Protein AF-A0AAP3EMI1-F1 (afdb_monomer)

Sequence (70 aa):
KNVTILYSIGFTVDEIAHFRNSTPNTVAAQLLNARVKLGCASVSSLKPMILLRLLLNIKEIRFGFETDCK

Structure (mmCIF, N/CA/C/O backbone):
data_AF-A0AAP3EMI1-F1
#
_entry.id   AF-A0AAP3EMI1-F1
#
loop_
_atom_site.group_PDB
_atom_site.id
_atom_site.type_symbol
_atom_site.label_atom_id
_atom_site.label_alt_id
_atom_site.label_comp_id
_atom_site.label_asym_id
_atom_site.label_entity_id
_atom_site.label_seq_id
_atom_site.pdbx_PDB_ins_code
_atom_site.Cartn_x
_atom_site.Cartn_y
_atom_site.Cartn_z
_atom_site.occupancy
_atom_site.B_iso_or_equiv
_atom_site.auth_seq_id
_atom_site.auth_comp_id
_atom_site.auth_asym_id
_atom_site.auth_atom_id
_atom_site.pdbx_PDB_model_num
ATOM 1 N N . LYS A 1 1 ? 2.871 8.793 -0.121 1.00 56.59 1 LYS A N 1
ATOM 2 C CA . LYS A 1 1 ? 1.401 8.922 0.043 1.00 56.59 1 LYS A CA 1
ATOM 3 C C . LYS A 1 1 ? 0.627 8.315 -1.134 1.00 56.59 1 LYS A C 1
ATOM 5 O O . LYS A 1 1 ? -0.257 7.519 -0.870 1.00 56.59 1 LYS A O 1
ATOM 10 N N . ASN A 1 2 ? 1.005 8.560 -2.396 1.00 79.25 2 ASN A N 1
ATOM 11 C CA . ASN A 1 2 ? 0.219 8.057 -3.541 1.00 79.25 2 ASN A CA 1
ATOM 12 C C . ASN A 1 2 ? 0.309 6.531 -3.782 1.00 79.25 2 ASN A C 1
ATOM 14 O O . ASN A 1 2 ? -0.677 5.948 -4.202 1.00 79.25 2 ASN A O 1
ATOM 18 N N . VAL A 1 3 ? 1.426 5.855 -3.456 1.00 90.50 3 VAL A N 1
ATOM 19 C CA . VAL A 1 3 ? 1.553 4.384 -3.639 1.00 90.50 3 VAL A CA 1
ATOM 20 C C . VAL A 1 3 ? 0.533 3.610 -2.801 1.00 90.50 3 VAL A C 1
ATOM 22 O O . VAL A 1 3 ? -0.180 2.761 -3.316 1.00 90.50 3 VAL A O 1
ATOM 25 N N . THR A 1 4 ? 0.437 3.922 -1.508 1.00 89.06 4 THR A N 1
ATOM 26 C CA . THR A 1 4 ? -0.462 3.232 -0.573 1.00 89.06 4 THR A CA 1
ATOM 27 C C . THR A 1 4 ? -1.935 3.453 -0.904 1.00 89.06 4 THR A C 1
ATOM 29 O O . THR A 1 4 ? -2.724 2.529 -0.753 1.00 89.06 4 THR A O 1
ATOM 32 N N . ILE A 1 5 ? -2.302 4.646 -1.387 1.00 88.81 5 ILE A N 1
ATOM 33 C CA . ILE A 1 5 ? -3.683 4.950 -1.790 1.00 88.81 5 ILE A CA 1
ATOM 34 C C . ILE A 1 5 ? -4.056 4.135 -3.031 1.00 88.81 5 ILE A C 1
ATOM 36 O O . ILE A 1 5 ? -5.043 3.407 -2.984 1.00 88.81 5 ILE A O 1
ATOM 40 N N . LEU A 1 6 ? -3.235 4.176 -4.089 1.00 90.94 6 LEU A N 1
ATOM 41 C CA . LEU A 1 6 ? -3.469 3.395 -5.311 1.00 90.94 6 LEU A CA 1
ATOM 42 C C . LEU A 1 6 ? -3.562 1.891 -5.011 1.00 90.94 6 LEU A C 1
ATOM 44 O O . LEU A 1 6 ? -4.473 1.212 -5.474 1.00 90.94 6 LEU A O 1
ATOM 48 N N . TYR A 1 7 ? -2.679 1.387 -4.149 1.00 91.44 7 TYR A N 1
ATOM 49 C CA . TYR A 1 7 ? -2.718 -0.008 -3.719 1.00 91.44 7 TYR A CA 1
ATOM 50 C C . TYR A 1 7 ? -4.011 -0.366 -2.966 1.00 91.44 7 TYR A C 1
ATOM 52 O O . TYR A 1 7 ? -4.556 -1.456 -3.148 1.00 91.44 7 TYR A O 1
ATOM 60 N N . SER A 1 8 ? -4.527 0.547 -2.133 1.00 88.69 8 SER A N 1
ATOM 61 C CA . SER A 1 8 ? -5.755 0.320 -1.357 1.00 88.69 8 SER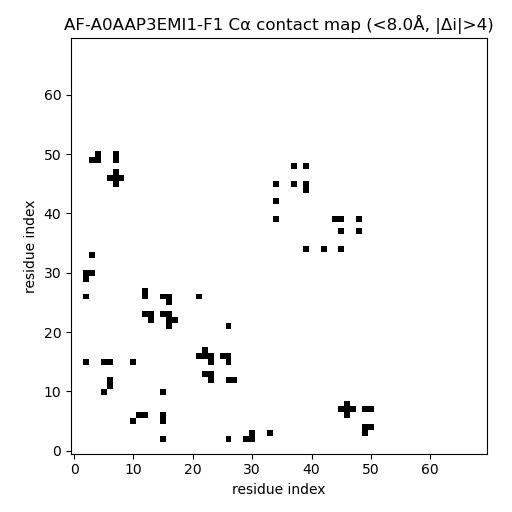 A CA 1
ATOM 62 C C . SER A 1 8 ? -7.024 0.266 -2.209 1.00 88.69 8 SER A C 1
ATOM 64 O O . SER A 1 8 ? -7.938 -0.473 -1.859 1.00 88.69 8 SER A O 1
ATOM 66 N N . ILE A 1 9 ? -7.058 0.979 -3.340 1.00 88.19 9 ILE A N 1
ATOM 67 C CA . ILE A 1 9 ? -8.211 1.017 -4.257 1.00 88.19 9 ILE A CA 1
ATOM 68 C C . ILE A 1 9 ? -8.164 -0.063 -5.347 1.00 88.19 9 ILE A C 1
ATOM 70 O O . ILE A 1 9 ? -9.061 -0.126 -6.176 1.00 88.19 9 ILE A O 1
ATOM 74 N N . GLY A 1 10 ? -7.145 -0.929 -5.339 1.00 90.44 10 GLY A N 1
ATOM 75 C CA . GLY A 1 10 ? -7.133 -2.147 -6.153 1.00 90.44 10 GLY A CA 1
ATOM 76 C C . GLY A 1 10 ? -5.937 -2.310 -7.083 1.00 90.44 10 GLY A C 1
ATOM 77 O O . GLY A 1 10 ? -5.661 -3.447 -7.453 1.00 90.44 10 GLY A O 1
ATOM 78 N N . PHE A 1 1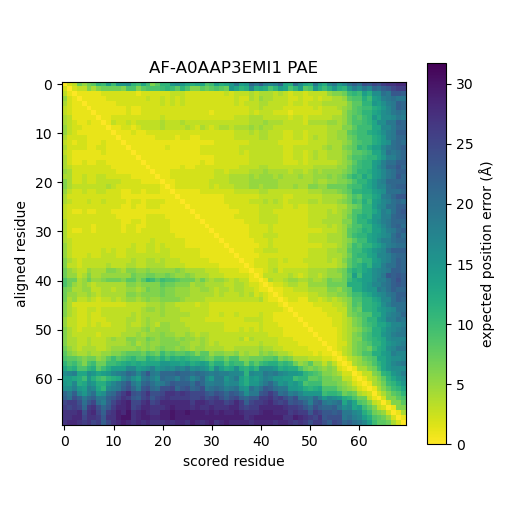1 ? -5.188 -1.244 -7.379 1.00 93.69 11 PHE A N 1
ATOM 79 C CA . PHE A 1 11 ? -4.068 -1.317 -8.319 1.00 93.69 11 PHE A CA 1
ATOM 80 C C . PHE A 1 11 ? -2.957 -2.261 -7.843 1.00 93.69 11 PHE A C 1
ATOM 82 O O . PHE A 1 11 ? -2.619 -2.338 -6.652 1.00 93.69 11 PHE A O 1
ATOM 89 N N . THR A 1 12 ? -2.383 -2.981 -8.800 1.00 94.62 12 THR A N 1
ATOM 90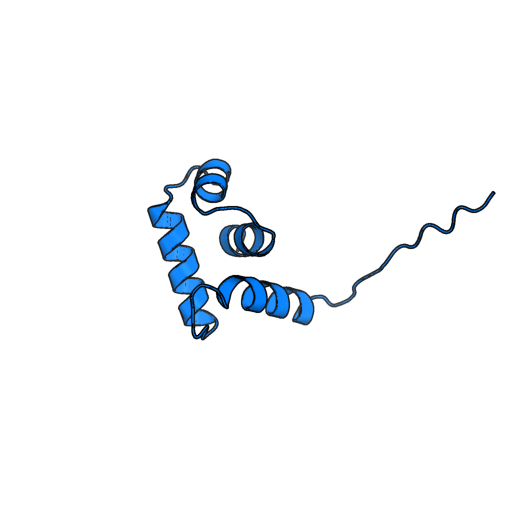 C CA . THR A 1 12 ? -1.253 -3.892 -8.613 1.00 94.62 12 THR A CA 1
ATOM 91 C C . THR A 1 12 ? 0.062 -3.129 -8.448 1.00 94.62 12 THR A C 1
ATOM 93 O O . THR A 1 12 ? 0.171 -1.936 -8.732 1.00 94.62 12 THR A O 1
ATOM 96 N N . VAL A 1 13 ? 1.091 -3.825 -7.959 1.00 95.44 13 VAL A N 1
ATOM 97 C CA . VAL A 1 13 ? 2.434 -3.252 -7.780 1.00 95.44 13 VAL A CA 1
ATOM 98 C C . VAL A 1 13 ? 3.004 -2.763 -9.113 1.00 95.44 13 VAL A C 1
ATOM 100 O O . VAL A 1 13 ? 3.575 -1.673 -9.154 1.00 95.44 13 VAL A O 1
ATOM 103 N N . ASP A 1 14 ? 2.806 -3.526 -10.188 1.00 96.88 14 ASP A N 1
ATOM 104 C CA . ASP A 1 14 ? 3.304 -3.206 -11.527 1.00 96.88 14 ASP A CA 1
ATOM 105 C C . ASP A 1 14 ? 2.576 -2.010 -12.149 1.00 96.88 14 ASP A C 1
ATOM 107 O O . ASP A 1 14 ? 3.224 -1.098 -12.661 1.00 96.88 14 ASP A O 1
ATOM 111 N N . GLU A 1 15 ? 1.248 -1.937 -12.021 1.00 96.75 15 GLU A N 1
ATOM 112 C CA . GLU A 1 15 ? 0.475 -0.770 -12.472 1.00 96.75 15 GLU A CA 1
ATOM 113 C C . GLU A 1 15 ? 0.901 0.498 -11.727 1.00 96.75 15 GLU A C 1
ATOM 115 O O . GLU A 1 15 ? 1.121 1.547 -12.329 1.00 96.75 15 GLU A O 1
ATOM 120 N N . ILE A 1 16 ? 1.089 0.409 -10.407 1.00 96.12 16 ILE A N 1
ATOM 121 C CA . ILE A 1 16 ? 1.555 1.547 -9.609 1.00 96.12 16 ILE A CA 1
ATOM 122 C C . ILE A 1 16 ? 2.974 1.949 -10.012 1.00 96.12 16 ILE A C 1
ATOM 124 O O . ILE A 1 16 ? 3.269 3.143 -10.068 1.00 96.12 16 ILE A O 1
ATOM 128 N N . ALA A 1 17 ? 3.855 0.982 -10.269 1.00 96.31 17 ALA A N 1
ATOM 129 C CA . ALA A 1 17 ? 5.210 1.246 -10.739 1.00 96.31 17 ALA A CA 1
ATOM 130 C C . ALA A 1 17 ? 5.182 1.989 -12.082 1.00 96.31 17 ALA A C 1
ATOM 132 O O . ALA A 1 17 ? 5.852 3.017 -12.213 1.00 96.31 17 ALA A O 1
ATOM 133 N N . HIS A 1 18 ? 4.326 1.549 -13.007 1.00 95.88 18 HIS A N 1
ATOM 134 C CA . HIS A 1 18 ? 4.085 2.212 -14.284 1.00 95.88 18 HIS A CA 1
ATOM 135 C C . HIS A 1 18 ? 3.573 3.651 -14.102 1.00 95.88 18 HI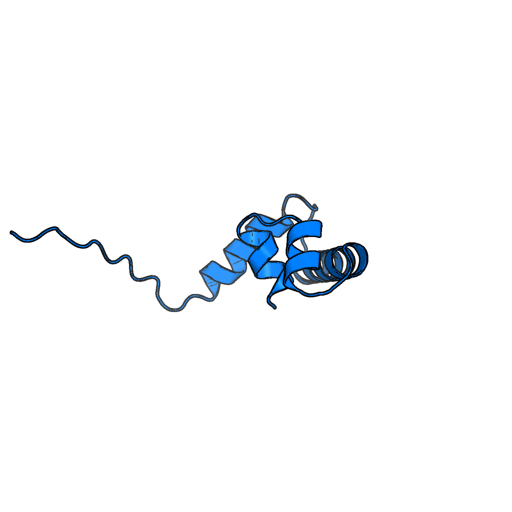S A C 1
ATOM 137 O O . HIS A 1 18 ? 4.225 4.591 -14.551 1.00 95.88 18 HIS A O 1
ATOM 143 N N . PHE A 1 19 ? 2.486 3.867 -13.350 1.00 93.50 19 PHE A N 1
ATOM 144 C CA . PHE A 1 19 ? 1.929 5.212 -13.114 1.00 93.50 19 PHE A CA 1
ATOM 145 C C . PHE A 1 19 ? 2.889 6.169 -12.402 1.00 93.50 19 PHE A C 1
ATOM 147 O O . PHE A 1 19 ? 2.695 7.386 -12.415 1.00 93.50 19 PHE A O 1
ATOM 154 N N . ARG A 1 20 ? 3.891 5.631 -11.705 1.00 91.44 20 ARG A N 1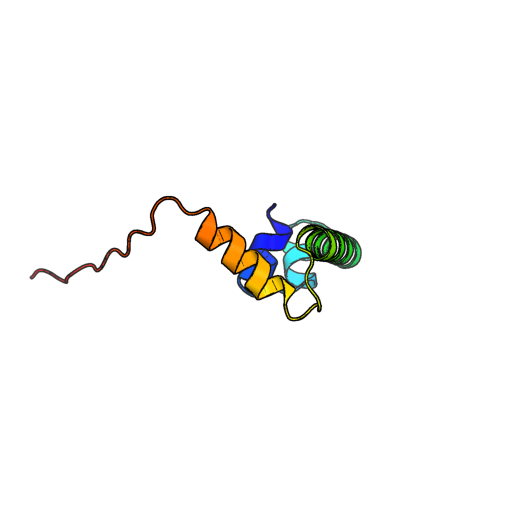
ATOM 155 C CA . ARG A 1 20 ? 4.832 6.407 -10.892 1.00 91.44 20 ARG A CA 1
ATOM 156 C C . ARG A 1 20 ? 6.216 6.518 -11.512 1.00 91.44 20 ARG A C 1
ATOM 158 O O . ARG A 1 20 ? 7.082 7.071 -10.834 1.00 91.44 20 ARG A O 1
ATOM 165 N N . ASN A 1 21 ? 6.420 6.026 -12.738 1.00 94.00 21 ASN A N 1
ATOM 166 C CA . ASN A 1 21 ? 7.736 5.940 -13.378 1.00 94.00 21 ASN A CA 1
ATOM 167 C C . ASN A 1 21 ? 8.787 5.363 -12.412 1.00 94.00 21 ASN A C 1
ATOM 169 O O . ASN A 1 21 ? 9.845 5.947 -12.179 1.00 94.00 21 ASN A O 1
ATOM 173 N N . SER A 1 22 ? 8.443 4.250 -11.763 1.00 94.56 22 SER A N 1
ATOM 174 C CA . SER A 1 22 ? 9.266 3.590 -10.749 1.00 94.56 22 SER A CA 1
ATOM 175 C C . SER A 1 22 ? 9.379 2.095 -11.036 1.00 94.56 22 SER A C 1
ATOM 177 O O . SER A 1 22 ? 8.805 1.594 -11.998 1.00 94.56 22 SER A O 1
ATOM 179 N N . THR A 1 23 ? 10.122 1.368 -10.202 1.00 96.56 23 THR A N 1
ATOM 180 C CA . THR A 1 23 ? 10.252 -0.088 -10.336 1.00 96.56 23 THR A CA 1
ATOM 181 C C . THR A 1 23 ? 9.293 -0.813 -9.389 1.00 96.56 23 THR A C 1
ATOM 183 O O . THR A 1 23 ? 9.034 -0.312 -8.284 1.00 96.56 23 THR A O 1
ATOM 186 N N . PRO A 1 24 ? 8.812 -2.017 -9.751 1.00 96.81 24 PRO A N 1
ATOM 187 C CA . PRO A 1 24 ? 8.001 -2.847 -8.860 1.00 96.81 24 PRO A CA 1
ATOM 188 C C . PRO A 1 24 ? 8.670 -3.087 -7.500 1.00 96.81 24 PRO A C 1
ATOM 190 O O . PRO A 1 24 ? 8.017 -2.991 -6.462 1.00 96.81 24 PRO A O 1
ATOM 193 N N . ASN A 1 25 ? 9.994 -3.277 -7.476 1.00 97.50 25 ASN A N 1
ATOM 194 C CA . ASN A 1 25 ? 10.763 -3.446 -6.238 1.00 97.50 25 ASN A CA 1
ATOM 195 C C . ASN A 1 25 ? 10.691 -2.214 -5.330 1.00 97.50 25 ASN A C 1
ATOM 197 O O . ASN A 1 25 ? 10.501 -2.342 -4.118 1.00 97.50 25 ASN A O 1
ATOM 201 N N . THR A 1 26 ? 10.801 -1.011 -5.896 1.00 95.75 26 THR A N 1
ATOM 202 C CA . THR A 1 26 ? 10.659 0.233 -5.130 1.00 95.75 26 THR A CA 1
ATOM 203 C C . THR A 1 26 ? 9.253 0.362 -4.543 1.00 95.75 26 THR A C 1
ATOM 205 O O . THR A 1 26 ? 9.101 0.735 -3.376 1.00 95.75 26 THR A O 1
ATOM 208 N N . VAL A 1 27 ? 8.220 0.028 -5.319 1.00 95.12 27 VAL A N 1
ATOM 209 C CA . VAL A 1 27 ? 6.823 0.051 -4.859 1.00 95.12 27 VAL A CA 1
ATOM 210 C C . VAL A 1 27 ? 6.598 -0.979 -3.747 1.00 95.12 27 VAL A C 1
ATOM 212 O O . VAL A 1 27 ? 6.050 -0.633 -2.698 1.00 95.12 27 VAL A O 1
ATOM 215 N N . ALA A 1 28 ? 7.088 -2.208 -3.916 1.00 94.88 28 ALA A N 1
ATOM 216 C CA . ALA A 1 28 ? 7.002 -3.266 -2.914 1.00 94.88 28 ALA A CA 1
ATOM 217 C C . ALA A 1 28 ? 7.696 -2.875 -1.598 1.00 94.88 28 ALA A C 1
ATOM 219 O O . ALA A 1 28 ? 7.119 -3.048 -0.523 1.00 94.88 28 ALA A O 1
ATOM 220 N N . ALA A 1 29 ? 8.885 -2.266 -1.663 1.00 95.25 29 ALA A N 1
ATOM 221 C CA . ALA A 1 29 ? 9.594 -1.770 -0.483 1.00 95.25 29 ALA A CA 1
ATOM 222 C C . ALA A 1 29 ? 8.810 -0.664 0.248 1.00 95.25 29 ALA A C 1
ATOM 224 O O . ALA A 1 29 ? 8.734 -0.651 1.481 1.00 95.25 29 ALA A O 1
ATOM 225 N N . GLN A 1 30 ? 8.171 0.248 -0.494 1.00 93.69 30 GLN A N 1
ATOM 226 C CA . GLN A 1 30 ? 7.309 1.276 0.098 1.00 93.69 30 GLN A CA 1
ATOM 227 C C . GLN A 1 30 ? 6.073 0.672 0.778 1.00 93.69 30 GLN A C 1
ATOM 229 O O . GLN A 1 30 ? 5.707 1.112 1.871 1.00 93.69 30 GLN A O 1
ATOM 234 N N . LEU A 1 31 ? 5.450 -0.340 0.167 1.00 92.81 31 LEU A N 1
ATOM 235 C CA . LEU A 1 31 ? 4.314 -1.057 0.752 1.00 92.81 31 LEU A CA 1
ATOM 236 C C . LEU A 1 31 ? 4.719 -1.855 1.995 1.00 92.81 31 LEU A C 1
ATOM 238 O O . LEU A 1 31 ? 3.987 -1.848 2.983 1.00 92.81 31 LEU A O 1
ATOM 242 N N . LEU A 1 32 ? 5.904 -2.469 1.999 1.00 93.19 32 LEU A N 1
ATOM 243 C CA . LEU A 1 32 ? 6.450 -3.145 3.175 1.00 93.19 32 LEU A CA 1
ATOM 244 C C . LEU A 1 32 ? 6.666 -2.165 4.335 1.00 93.19 32 LEU A C 1
ATOM 246 O O . LEU A 1 32 ? 6.232 -2.429 5.454 1.00 93.19 32 LEU A O 1
ATOM 250 N N . ASN A 1 33 ? 7.267 -1.003 4.067 1.00 92.44 33 ASN A N 1
ATOM 251 C CA . ASN A 1 33 ? 7.441 0.043 5.076 1.00 92.44 33 ASN A CA 1
ATOM 252 C C . ASN A 1 33 ? 6.084 0.535 5.616 1.00 92.44 33 ASN A C 1
ATOM 254 O O . ASN A 1 33 ? 5.908 0.700 6.823 1.00 92.44 33 ASN A O 1
ATOM 258 N N . ALA A 1 34 ? 5.090 0.713 4.738 1.00 90.62 34 ALA A N 1
ATOM 259 C CA . ALA A 1 34 ? 3.731 1.049 5.156 1.00 90.62 34 ALA A CA 1
ATOM 260 C C . ALA A 1 34 ? 3.118 -0.039 6.055 1.00 90.62 34 ALA A C 1
ATOM 262 O O . ALA A 1 34 ? 2.514 0.294 7.072 1.00 90.62 34 ALA A O 1
ATOM 263 N N . ARG A 1 35 ? 3.329 -1.320 5.730 1.00 90.69 35 ARG A N 1
ATOM 264 C CA . ARG A 1 35 ? 2.872 -2.464 6.532 1.00 90.69 35 ARG A CA 1
ATOM 265 C C . ARG A 1 35 ? 3.438 -2.440 7.946 1.00 90.69 35 ARG A C 1
ATOM 267 O O . ARG A 1 35 ? 2.683 -2.591 8.901 1.00 90.69 35 ARG A O 1
ATOM 274 N N . VAL A 1 36 ? 4.745 -2.207 8.072 1.00 91.56 36 VAL A N 1
ATOM 275 C CA . VAL A 1 36 ? 5.429 -2.117 9.370 1.00 91.56 36 VAL A CA 1
ATOM 276 C C . VAL A 1 36 ? 4.892 -0.936 10.177 1.00 91.56 36 VAL A C 1
ATOM 278 O O . VAL A 1 36 ? 4.513 -1.103 11.331 1.00 91.56 36 VAL A O 1
ATOM 281 N N . LYS A 1 37 ? 4.767 0.244 9.558 1.00 90.06 37 LYS A N 1
ATOM 282 C CA . LYS A 1 37 ? 4.247 1.452 10.227 1.00 90.06 37 LYS A CA 1
ATOM 283 C C . LYS A 1 37 ? 2.796 1.331 10.687 1.00 90.06 37 LYS A C 1
ATOM 285 O O . LYS A 1 37 ? 2.405 2.003 11.637 1.00 90.06 37 LYS A O 1
ATOM 290 N N . LEU A 1 38 ? 1.992 0.539 9.984 1.00 88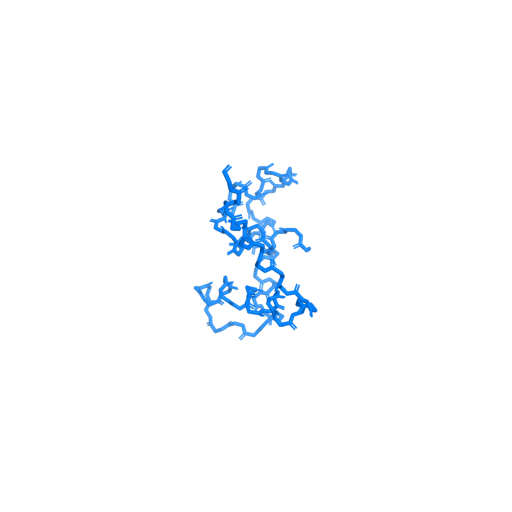.00 38 LEU A N 1
ATOM 291 C CA . LEU A 1 38 ? 0.590 0.296 10.318 1.00 88.00 38 LEU A CA 1
ATOM 292 C C . LEU A 1 38 ? 0.395 -0.924 11.229 1.00 88.00 38 LEU A C 1
ATOM 294 O O . LEU A 1 38 ? -0.734 -1.172 11.638 1.00 88.00 38 LEU A O 1
ATOM 298 N N . GLY A 1 39 ? 1.455 -1.678 11.539 1.00 88.06 39 GLY A N 1
ATOM 299 C CA . GLY A 1 39 ? 1.372 -2.872 12.380 1.00 88.06 39 GLY A CA 1
ATOM 300 C C . GLY A 1 39 ? 0.534 -3.997 11.768 1.00 88.06 39 GLY A C 1
ATOM 301 O O . GLY A 1 39 ? -0.092 -4.757 12.502 1.00 88.06 39 GLY A O 1
ATOM 302 N N . CYS A 1 40 ? 0.463 -4.106 10.436 1.00 87.94 40 CYS A N 1
ATOM 303 C CA . CYS A 1 40 ? -0.378 -5.131 9.814 1.00 87.94 40 CYS A CA 1
ATOM 304 C C . CYS A 1 40 ? 0.224 -6.533 10.012 1.00 87.94 40 CYS A C 1
ATOM 306 O O . CYS A 1 40 ? 1.390 -6.769 9.676 1.00 87.94 40 CYS A O 1
ATOM 308 N N . ALA A 1 41 ? -0.602 -7.478 10.468 1.00 84.69 41 ALA A N 1
ATOM 309 C CA . ALA A 1 41 ? -0.209 -8.867 10.716 1.00 84.69 41 ALA A CA 1
ATOM 310 C C . ALA A 1 41 ? 0.137 -9.647 9.432 1.00 84.69 41 ALA A C 1
ATOM 312 O O . ALA A 1 41 ? 0.892 -10.614 9.469 1.00 84.69 41 ALA A O 1
ATOM 313 N N . SER A 1 42 ? -0.390 -9.226 8.279 1.00 85.50 42 SER A N 1
ATOM 314 C CA . SER A 1 42 ? -0.206 -9.905 6.994 1.00 85.50 42 SER A CA 1
ATOM 315 C C . SER A 1 42 ? -0.186 -8.924 5.818 1.00 85.50 42 SER A C 1
ATOM 317 O O . SER A 1 42 ? -0.539 -7.753 5.946 1.00 85.50 42 SER A O 1
ATOM 319 N N . VAL A 1 43 ? 0.207 -9.397 4.632 1.00 81.31 43 VAL A N 1
ATOM 320 C CA . VAL A 1 43 ? 0.115 -8.599 3.393 1.00 81.31 43 VAL A CA 1
ATOM 321 C C . VAL A 1 43 ? -1.347 -8.350 3.008 1.00 81.31 43 VAL A C 1
ATOM 323 O O . VAL A 1 43 ? -1.702 -7.245 2.608 1.00 81.31 43 VAL A O 1
ATOM 326 N N . SER A 1 44 ? -2.216 -9.344 3.202 1.00 85.12 44 SER A N 1
ATOM 327 C CA . SER A 1 44 ? -3.655 -9.253 2.929 1.00 85.12 44 SER A CA 1
ATOM 328 C C . SER A 1 44 ? -4.376 -8.219 3.800 1.00 85.12 44 SER A C 1
ATOM 330 O O . SER A 1 44 ? -5.345 -7.616 3.349 1.00 85.12 44 SER A O 1
ATOM 332 N N . SER A 1 45 ? -3.879 -7.945 5.010 1.00 87.75 45 SER A N 1
ATOM 333 C CA . SER A 1 45 ? -4.441 -6.915 5.897 1.00 87.75 45 SER A CA 1
ATOM 334 C C . SER A 1 45 ? -3.985 -5.490 5.563 1.00 87.75 45 SER A C 1
ATOM 336 O O . SER A 1 45 ? -4.575 -4.532 6.057 1.00 87.75 45 SER A O 1
ATOM 338 N N . LEU A 1 46 ? -2.992 -5.307 4.685 1.00 89.31 46 LEU A N 1
ATOM 339 C CA . LEU A 1 46 ? -2.479 -3.976 4.350 1.00 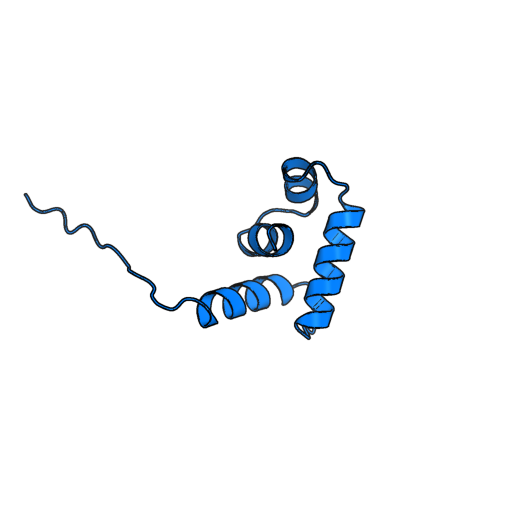89.31 46 LEU A CA 1
ATOM 340 C C . LEU A 1 46 ? -3.529 -3.098 3.650 1.00 89.31 46 LEU A C 1
ATOM 342 O O . LEU A 1 46 ? -3.723 -1.949 4.046 1.00 89.31 46 LEU A O 1
ATOM 346 N N . LYS A 1 47 ? -4.226 -3.631 2.636 1.00 89.75 47 LYS A N 1
ATOM 347 C CA . LYS A 1 47 ? -5.283 -2.901 1.910 1.00 89.75 47 LYS A CA 1
ATOM 348 C C . LYS A 1 47 ? -6.404 -2.407 2.842 1.00 89.75 47 LYS A C 1
ATOM 350 O O . LYS A 1 47 ? -6.626 -1.194 2.869 1.00 89.75 47 LYS A O 1
ATOM 355 N N . PRO A 1 48 ? -7.062 -3.270 3.645 1.00 88.62 48 PRO A N 1
ATOM 356 C CA . PRO A 1 48 ? -8.117 -2.819 4.549 1.00 88.62 48 PRO A CA 1
ATOM 357 C C . PRO A 1 48 ? -7.595 -1.869 5.634 1.00 88.62 48 PRO A C 1
ATOM 359 O O . PRO A 1 48 ? -8.292 -0.921 5.977 1.00 88.62 48 PRO A O 1
ATOM 362 N N . MET A 1 49 ? -6.360 -2.037 6.122 1.00 89.50 49 MET A N 1
ATOM 363 C CA . MET A 1 49 ? -5.786 -1.116 7.111 1.00 89.50 49 MET A CA 1
ATOM 364 C C . MET A 1 49 ? -5.517 0.285 6.554 1.00 89.50 49 MET A C 1
ATOM 366 O O . MET A 1 49 ? -5.756 1.277 7.248 1.00 89.50 49 MET A O 1
ATOM 370 N N . ILE A 1 50 ? -5.035 0.386 5.311 1.00 88.31 50 ILE A N 1
ATOM 371 C CA . ILE A 1 50 ? -4.873 1.681 4.637 1.00 88.31 50 ILE A CA 1
ATOM 372 C C . ILE A 1 50 ? -6.244 2.337 4.443 1.00 88.31 50 ILE A C 1
ATOM 374 O O . ILE A 1 50 ? -6.393 3.513 4.772 1.00 88.31 50 ILE A O 1
ATOM 378 N N . LEU A 1 51 ? -7.238 1.581 3.964 1.00 85.50 51 LEU A N 1
ATOM 379 C CA . LEU A 1 51 ? -8.593 2.090 3.753 1.00 85.50 51 LEU A CA 1
ATOM 380 C C . LEU A 1 51 ? -9.230 2.570 5.064 1.00 85.50 51 LEU A C 1
ATOM 382 O O . LEU A 1 51 ? -9.721 3.693 5.123 1.00 85.50 51 LEU A O 1
ATOM 386 N N . LEU A 1 52 ? -9.146 1.774 6.133 1.00 85.75 52 LEU A N 1
ATOM 387 C CA . LEU A 1 52 ? -9.648 2.142 7.457 1.00 85.75 52 LEU A CA 1
ATOM 388 C C . LEU A 1 52 ? -8.997 3.436 7.957 1.00 85.75 52 LEU A C 1
ATOM 390 O O . LEU A 1 52 ? -9.689 4.336 8.4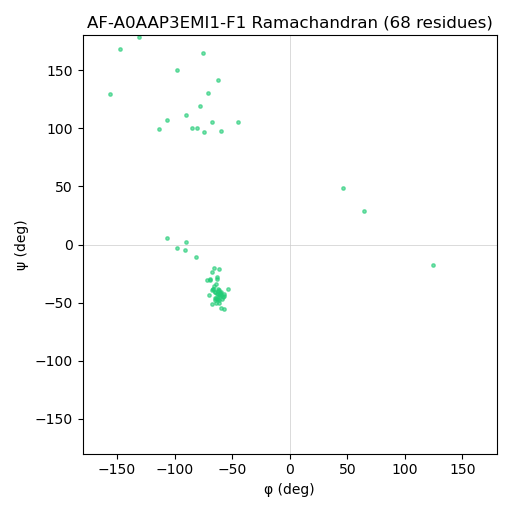23 1.00 85.75 52 LEU A O 1
ATOM 394 N N . ARG A 1 53 ? -7.672 3.576 7.809 1.00 83.94 53 ARG A N 1
ATOM 395 C CA . ARG A 1 53 ? -6.980 4.824 8.161 1.00 83.94 53 ARG A CA 1
ATOM 396 C C . ARG A 1 53 ? -7.454 6.012 7.336 1.00 83.94 53 ARG A C 1
ATOM 398 O O . ARG A 1 53 ? -7.522 7.106 7.887 1.00 83.94 53 ARG A O 1
ATOM 405 N N . LEU A 1 54 ? -7.724 5.835 6.046 1.00 82.06 54 LEU A N 1
ATOM 406 C CA . LEU A 1 54 ? -8.259 6.913 5.217 1.00 82.06 54 LEU A CA 1
ATOM 407 C C . LEU A 1 54 ? -9.643 7.318 5.722 1.00 82.06 54 LEU A C 1
ATOM 409 O O . LEU A 1 54 ? -9.829 8.490 6.025 1.00 82.06 54 LEU A O 1
ATOM 413 N N . LEU A 1 55 ? -10.547 6.356 5.925 1.00 81.25 55 LEU A N 1
ATOM 414 C CA . LEU A 1 55 ? -11.905 6.592 6.427 1.00 81.25 55 LEU A CA 1
ATOM 415 C C . LEU A 1 55 ? -11.917 7.310 7.782 1.00 81.25 55 LEU A C 1
ATOM 417 O O . LEU A 1 55 ? -12.639 8.286 7.944 1.00 81.25 55 LEU A O 1
ATOM 421 N N . LEU A 1 56 ? -11.063 6.897 8.722 1.00 82.69 56 LEU A N 1
ATOM 422 C CA . LEU A 1 56 ? -10.941 7.539 10.038 1.00 82.69 56 LEU A CA 1
ATOM 423 C C . LEU A 1 56 ? -10.394 8.976 9.979 1.00 82.69 56 LEU A C 1
ATOM 425 O O . LEU A 1 56 ? -10.562 9.730 10.932 1.00 82.69 56 LEU A O 1
ATOM 429 N N . ASN A 1 57 ? -9.709 9.356 8.895 1.00 78.81 57 ASN A N 1
ATOM 430 C CA . ASN A 1 57 ? -9.183 10.710 8.699 1.00 78.81 57 ASN A CA 1
ATOM 431 C C . ASN A 1 57 ? -10.086 11.586 7.816 1.00 78.81 57 ASN A C 1
ATOM 433 O O . ASN A 1 57 ? -9.775 12.763 7.612 1.00 78.81 57 ASN A O 1
ATOM 437 N N . ILE A 1 58 ? -11.185 11.048 7.281 1.00 76.50 58 ILE A N 1
ATOM 438 C CA . ILE A 1 58 ? -12.150 11.847 6.532 1.00 76.50 58 ILE A CA 1
ATOM 439 C C . ILE A 1 58 ? -13.016 12.613 7.535 1.00 76.50 58 ILE A C 1
ATOM 441 O O . ILE A 1 58 ? -13.714 12.024 8.351 1.00 76.50 58 ILE A O 1
ATOM 445 N N . LYS A 1 59 ? -12.969 13.948 7.464 1.00 70.50 59 LYS A N 1
ATOM 446 C CA . LYS A 1 59 ? -13.790 14.824 8.314 1.00 70.50 59 LYS A CA 1
ATOM 447 C C . LYS A 1 59 ? -15.278 14.765 7.967 1.00 70.50 59 LYS A C 1
ATOM 449 O O . LYS A 1 59 ? -16.108 14.974 8.840 1.00 70.50 59 LYS A O 1
ATOM 454 N N . GLU A 1 60 ? -15.606 14.515 6.703 1.00 65.44 60 GLU A N 1
ATOM 455 C CA . GLU A 1 60 ? -16.979 14.445 6.215 1.00 65.44 60 GLU A CA 1
ATOM 456 C C . GLU A 1 60 ? -17.035 13.589 4.943 1.00 65.44 60 GLU A C 1
ATOM 458 O O . GLU A 1 60 ? -16.266 13.817 4.008 1.00 65.44 60 GLU A O 1
ATOM 463 N N . ILE A 1 61 ? -17.946 12.613 4.903 1.00 67.69 61 ILE A N 1
ATOM 464 C CA . ILE A 1 61 ? -18.300 11.878 3.684 1.00 67.69 61 ILE A CA 1
ATOM 465 C C . ILE A 1 61 ? -19.686 12.369 3.267 1.00 67.69 61 ILE A C 1
ATOM 467 O O . ILE A 1 61 ? -20.677 12.048 3.920 1.00 67.69 61 ILE A O 1
ATOM 471 N N . ARG A 1 62 ? -19.763 13.162 2.194 1.00 67.12 62 ARG A N 1
ATOM 472 C CA . ARG A 1 62 ? -21.045 13.566 1.605 1.00 67.12 62 ARG A CA 1
ATOM 473 C C . ARG A 1 62 ? -21.442 12.550 0.546 1.00 67.12 62 ARG A C 1
ATOM 475 O O . ARG A 1 62 ? -20.814 12.476 -0.506 1.00 67.12 62 ARG A O 1
ATOM 482 N N . PHE A 1 63 ? -22.493 11.788 0.820 1.00 66.31 63 PHE A N 1
ATOM 483 C CA . PHE A 1 63 ? -23.185 11.019 -0.206 1.00 66.31 63 PHE A CA 1
ATOM 484 C C . PHE A 1 63 ? -24.197 11.949 -0.871 1.00 66.31 63 PHE A C 1
ATOM 486 O O . PHE A 1 63 ? -25.240 12.257 -0.299 1.00 66.31 63 PHE A O 1
ATOM 493 N N . GLY A 1 64 ? -23.846 12.466 -2.047 1.00 60.53 64 GLY A N 1
ATOM 494 C CA . GLY A 1 64 ? -24.803 13.155 -2.903 1.00 60.53 64 GLY A CA 1
ATOM 495 C C . GLY A 1 64 ? -25.705 12.114 -3.546 1.00 60.53 64 GLY A C 1
ATOM 496 O O . GLY A 1 64 ? -25.311 11.493 -4.526 1.00 60.53 64 GLY A O 1
ATOM 497 N N . PHE A 1 65 ? -26.884 11.890 -2.975 1.00 62.88 65 PHE A N 1
ATOM 498 C CA . PHE A 1 65 ? -27.969 11.271 -3.721 1.00 62.88 65 PHE A CA 1
ATOM 499 C C . PHE A 1 65 ? -28.588 12.392 -4.552 1.00 62.88 65 PHE A C 1
ATOM 501 O O . PHE A 1 65 ? -29.318 13.224 -4.013 1.00 62.88 65 PHE A O 1
ATOM 508 N N . GLU A 1 66 ? -28.240 12.465 -5.837 1.00 60.97 66 GLU A N 1
ATOM 509 C CA . GLU A 1 66 ? -29.083 13.173 -6.797 1.00 60.97 66 GLU A CA 1
ATOM 510 C C . GLU A 1 66 ? -30.435 12.463 -6.762 1.00 60.97 66 GLU A C 1
ATOM 512 O O . GLU A 1 66 ? -30.619 11.386 -7.318 1.00 60.97 66 GLU A O 1
ATOM 517 N N . THR A 1 67 ? -31.375 13.013 -5.997 1.00 58.19 67 THR A N 1
ATOM 518 C CA . THR A 1 67 ? -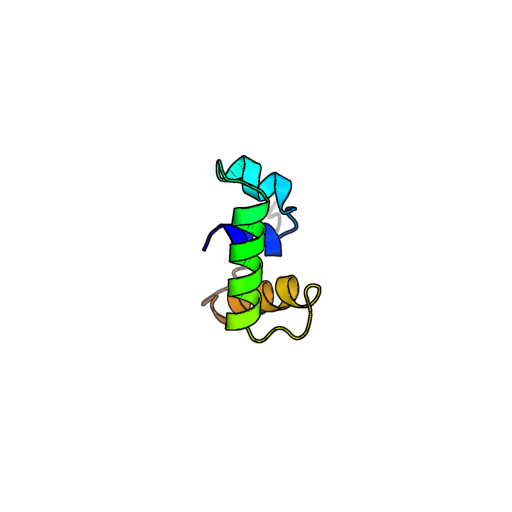32.777 12.710 -6.227 1.00 58.19 67 THR A CA 1
ATOM 519 C C . THR A 1 67 ? -33.095 13.345 -7.567 1.00 58.19 67 THR A C 1
ATOM 521 O O . THR A 1 67 ? -33.174 14.575 -7.639 1.00 58.19 67 THR A O 1
ATOM 524 N N . ASP A 1 68 ? -33.220 12.520 -8.606 1.00 55.78 68 ASP A N 1
ATOM 525 C CA . ASP A 1 68 ? -33.829 12.902 -9.875 1.00 55.78 68 ASP A CA 1
ATOM 526 C C . ASP A 1 68 ? -35.117 13.671 -9.567 1.00 55.78 68 ASP A C 1
ATOM 528 O O . ASP A 1 68 ? -36.112 13.118 -9.093 1.00 55.78 68 ASP A O 1
ATOM 532 N N . CYS A 1 69 ? -35.063 14.986 -9.752 1.00 56.22 69 CYS A N 1
ATOM 533 C CA . CYS A 1 69 ? -36.193 15.868 -9.545 1.00 56.22 69 CYS A CA 1
ATOM 534 C C . CYS A 1 69 ? -36.593 16.440 -10.904 1.00 56.22 69 CYS A C 1
ATOM 536 O O . CYS A 1 69 ? -36.034 17.446 -11.341 1.00 56.22 69 CYS A O 1
ATOM 538 N N . LYS A 1 70 ? -37.645 15.803 -11.439 1.00 43.25 70 LYS A N 1
ATOM 539 C CA . LYS A 1 70 ? -38.526 16.137 -12.573 1.00 43.25 70 LYS A CA 1
ATOM 540 C C . LYS A 1 70 ? -38.166 15.572 -13.940 1.00 43.25 70 LYS A C 1
ATOM 542 O O . LYS A 1 70 ? -37.182 16.034 -14.546 1.00 43.25 70 LYS A O 1
#

InterPro domains:
  IPR016032 Signal transduction response regulator, C-terminal effector [SSF46894] (3-47)

Radius of gyration: 15.47 Å; Cα contacts (8 Å, |Δi|>4): 44; chains: 1; bounding box: 49×26×27 Å

Organism: Escherichia coli (NCBI:txid562)

Secondary structure (DSSP, 8-state):
-HHHHHHHTT--HHHHHHHTT--HHHHHHHHHHHHHHHT-SSSTTHHHHHHHHHHHH-S-----------

Mean predicted aligned error: 7.47 Å

Solvent-accessible surface area (backbone atoms only — not comparable to full-atom values): 4323 Å² total; per-residue (Å²): 118,68,66,62,53,46,43,43,78,66,51,49,54,60,58,49,9,60,79,61,81,52,48,44,68,58,44,50,52,51,51,50,52,49,29,62,76,68,65,44,93,46,79,83,44,35,38,59,52,49,47,51,55,50,58,74,67,52,92,73,87,84,81,82,74,80,71,88,81,131

pLDDT: mean 84.65, std 12.61, range [43.25, 97.5]

Nearest PDB structures (foldseek):
  7dwm-assembly1_B  TM=8.726E-01  e=3.582E-02  Hapunavirus VP882
  6ugl-assembly1_A  TM=8.787E-01  e=5.207E-02  Vibrio cholerae O1 str. 2010EL-1786
  3ulq-assembly1_B  TM=8.851E-01  e=1.034E-01  Bacillus subtilis
  3qp5-assembly2_C  TM=8.925E-01  e=1.412E-01  Chromobacterium violaceum
  3qp6-assembly1_A-2  TM=8.198E-01  e=1.600E-01  Chromobacterium violaceum

Foldseek 3Di:
DVLLVCVLVPDDLVVSCVVVVHDSVVSVVVLVVQCVVQVPPDSVVSNVSSVVVVVVPDPDDDDDPPPPDD